Protein AF-A0A8D0A1J1-F1 (afdb_monomer_lite)

Foldseek 3Di:
DDPVCPVVVVVVVCVVVQLDLVSLVVVLVPDDDDPPDPVVSVVVNVVSLCSNQPPDPDAHSVFSVVVSVVLVLDDPVLNVQCVVVVDPGNVSNVVSSVVVVVVVVVVVVVVVVVPDDDDDDDDDDDDDDPPPDPPPRPPPDPDDDDPPDDDDDDDDD

Organism: Sander lucioperca (NCBI:txid283035)

Secondary structure (DSSP, 8-state):
--THHHHHHHHHHHHHTT-SHHHHHHHHHT----SS-HHHHHHHHHHHHHHHHSSSTT--HHHHHHHHHHHHHS-HHHHHHHHHH--SSHHHHHHHHHHHHHHHHHHHHHHHHHT---------------S-TTTTSSSS---SS------------

pLDDT: mean 72.77, std 21.64, range [31.88, 96.12]

Sequence (157 aa):
LDVNNYDALKAAILAHHGHNLQTRAQRFHSRIYDGVPVRPQVAALMCLTRGWLTTRDGLPALDRIVMDRCIRALPADAKRHASQSSPQTVDELVALLENHQVTVELMQSSRIHVQRPSRSDPRGDKTRLIRGMWKHRINTTTRRWGSLGHPHSVDLW

Structure (mmCIF, N/CA/C/O backbone):
data_AF-A0A8D0A1J1-F1
#
_entry.id   AF-A0A8D0A1J1-F1
#
loop_
_atom_site.group_PDB
_atom_site.id
_atom_site.type_symbol
_atom_site.label_atom_id
_atom_site.label_alt_id
_atom_site.label_comp_id
_atom_site.label_asym_id
_atom_site.label_entity_id
_atom_site.label_seq_id
_atom_site.pdbx_PDB_ins_code
_atom_site.Cartn_x
_atom_site.Cartn_y
_atom_site.Cartn_z
_atom_site.occupancy
_atom_site.B_iso_or_equiv
_atom_site.auth_seq_id
_atom_site.auth_comp_id
_atom_site.auth_asym_id
_atom_site.auth_atom_id
_atom_site.pdbx_PDB_model_num
ATOM 1 N N . LEU A 1 1 ? 2.884 35.719 0.598 1.00 47.28 1 LEU A N 1
ATOM 2 C CA . LEU A 1 1 ? 3.159 34.380 0.034 1.00 47.28 1 LEU A CA 1
ATOM 3 C C . LEU A 1 1 ? 4.381 33.856 0.762 1.00 47.28 1 LEU A C 1
ATOM 5 O O . LEU A 1 1 ? 5.478 34.321 0.495 1.00 47.28 1 LEU A O 1
ATOM 9 N N . ASP A 1 2 ? 4.151 33.041 1.787 1.00 51.69 2 ASP A N 1
ATOM 10 C CA . ASP A 1 2 ? 5.201 32.502 2.653 1.00 51.69 2 ASP A CA 1
ATOM 11 C C . ASP A 1 2 ? 5.939 31.363 1.929 1.00 51.69 2 ASP A C 1
ATOM 13 O O . ASP A 1 2 ? 5.304 30.471 1.359 1.00 51.69 2 ASP A O 1
ATOM 17 N N . VAL A 1 3 ? 7.272 31.411 1.936 1.00 55.06 3 VAL A N 1
ATOM 18 C CA . VAL A 1 3 ? 8.169 30.438 1.290 1.00 55.06 3 VAL A CA 1
ATOM 19 C C . VAL A 1 3 ? 7.965 29.032 1.875 1.00 55.06 3 VAL A C 1
ATOM 21 O O . VAL A 1 3 ? 8.096 28.049 1.148 1.00 55.06 3 VAL A O 1
ATOM 24 N N . ASN A 1 4 ? 7.503 28.926 3.128 1.00 59.94 4 ASN A N 1
ATOM 25 C CA . ASN A 1 4 ? 7.169 27.648 3.774 1.00 59.94 4 ASN A CA 1
ATOM 26 C C . ASN A 1 4 ? 5.966 26.920 3.153 1.00 59.94 4 ASN A C 1
ATOM 28 O O . ASN A 1 4 ? 5.796 25.719 3.353 1.00 59.94 4 ASN A O 1
ATOM 32 N N . ASN A 1 5 ? 5.120 27.615 2.387 1.00 74.56 5 ASN A N 1
ATOM 33 C CA . ASN A 1 5 ? 3.938 27.009 1.775 1.00 74.56 5 ASN A CA 1
ATOM 34 C C . ASN A 1 5 ? 4.219 26.432 0.378 1.00 74.56 5 ASN A C 1
ATOM 36 O O . ASN A 1 5 ? 3.381 25.725 -0.182 1.00 74.56 5 ASN A O 1
ATOM 40 N N . TYR A 1 6 ? 5.385 26.727 -0.207 1.00 84.25 6 TYR A N 1
ATOM 41 C CA . TYR A 1 6 ? 5.716 26.264 -1.552 1.00 84.25 6 TYR A CA 1
ATOM 42 C C . TYR A 1 6 ? 5.893 24.744 -1.605 1.00 84.25 6 TYR A C 1
ATOM 44 O O . TYR A 1 6 ? 5.320 24.103 -2.484 1.00 84.25 6 TYR A O 1
ATOM 52 N N . ASP A 1 7 ? 6.613 24.148 -0.652 1.00 79.62 7 ASP A N 1
ATOM 53 C CA . ASP A 1 7 ? 6.840 22.698 -0.634 1.00 79.62 7 ASP A CA 1
ATOM 54 C C . ASP A 1 7 ? 5.555 21.914 -0.357 1.00 79.62 7 ASP A C 1
ATOM 56 O O . ASP A 1 7 ? 5.296 20.902 -1.012 1.00 79.62 7 ASP A O 1
ATOM 60 N N . ALA A 1 8 ? 4.700 22.418 0.538 1.00 77.75 8 ALA A N 1
ATOM 61 C CA . ALA A 1 8 ? 3.385 21.840 0.802 1.00 77.75 8 ALA A CA 1
ATOM 62 C C . ALA A 1 8 ? 2.471 21.919 -0.434 1.00 77.75 8 ALA A C 1
ATOM 64 O O . ALA A 1 8 ? 1.855 20.923 -0.822 1.00 77.75 8 ALA A O 1
ATOM 65 N N . LEU A 1 9 ? 2.433 23.074 -1.106 1.00 84.00 9 LEU A N 1
ATOM 66 C CA . LEU A 1 9 ? 1.668 23.269 -2.338 1.00 84.00 9 LEU A CA 1
ATOM 67 C C . LEU A 1 9 ? 2.193 22.384 -3.474 1.00 84.00 9 LEU A C 1
ATOM 69 O O . LEU A 1 9 ? 1.417 21.726 -4.165 1.00 84.00 9 LEU A O 1
ATOM 73 N N . LYS A 1 10 ? 3.514 22.314 -3.641 1.00 82.75 10 LYS A N 1
ATOM 74 C CA . LYS A 1 10 ? 4.174 21.445 -4.616 1.00 82.75 10 LYS A CA 1
ATOM 75 C C . LYS A 1 10 ? 3.858 19.978 -4.342 1.00 82.75 10 LYS A C 1
ATOM 77 O O . LYS A 1 10 ? 3.516 19.256 -5.276 1.00 82.75 10 LYS A O 1
ATOM 82 N N . ALA A 1 11 ? 3.916 19.536 -3.086 1.00 75.12 11 ALA A N 1
ATOM 83 C CA . ALA A 1 11 ? 3.554 18.177 -2.697 1.00 75.12 11 ALA A CA 1
ATOM 84 C C . ALA A 1 11 ? 2.078 17.873 -2.992 1.00 75.12 11 ALA A C 1
ATOM 86 O O . ALA A 1 11 ? 1.779 16.805 -3.526 1.00 75.12 11 ALA A O 1
ATOM 87 N N . ALA A 1 12 ? 1.168 18.812 -2.722 1.00 77.12 12 ALA A N 1
ATOM 88 C CA . ALA A 1 12 ? -0.256 18.668 -3.019 1.00 77.12 12 ALA A CA 1
ATOM 89 C C . ALA A 1 12 ? -0.536 18.584 -4.532 1.00 77.12 12 ALA A C 1
ATOM 91 O O . ALA A 1 12 ? -1.267 17.697 -4.971 1.00 77.12 12 ALA A O 1
ATOM 92 N N . ILE A 1 13 ? 0.096 19.442 -5.342 1.00 80.31 13 ILE A N 1
ATOM 93 C CA . ILE A 1 13 ? -0.010 19.415 -6.812 1.00 80.31 13 ILE A CA 1
ATOM 94 C C . ILE A 1 13 ? 0.541 18.095 -7.363 1.00 80.31 13 ILE A C 1
ATOM 96 O O . ILE A 1 13 ? -0.110 17.418 -8.158 1.00 80.31 13 ILE A O 1
ATOM 100 N N . LEU A 1 14 ? 1.720 17.675 -6.902 1.00 76.38 14 LEU A N 1
ATOM 101 C CA . LEU A 1 14 ? 2.307 16.393 -7.285 1.00 76.38 14 LEU A CA 1
ATOM 102 C C . LEU A 1 14 ? 1.396 15.224 -6.884 1.00 76.38 14 LEU A C 1
ATOM 104 O O . LEU A 1 14 ? 1.189 14.308 -7.680 1.00 76.38 14 LEU A O 1
ATOM 108 N N . ALA A 1 15 ? 0.808 15.255 -5.688 1.00 73.44 15 ALA A N 1
ATOM 109 C CA . ALA A 1 15 ? -0.132 14.236 -5.239 1.00 73.44 15 ALA A CA 1
ATOM 110 C C . ALA A 1 15 ? -1.397 14.184 -6.109 1.00 73.44 15 ALA A C 1
ATOM 112 O O . ALA A 1 15 ? -1.841 13.078 -6.429 1.00 73.44 15 ALA A O 1
ATOM 113 N N . HIS A 1 16 ? -1.921 15.340 -6.529 1.00 74.44 16 HIS A N 1
ATOM 114 C CA . HIS A 1 16 ? -3.057 15.454 -7.445 1.00 74.44 16 HIS A CA 1
ATOM 115 C C . HIS A 1 16 ? -2.766 14.807 -8.808 1.00 74.44 16 HIS A C 1
ATOM 117 O O . HIS A 1 16 ? -3.595 14.069 -9.332 1.00 74.44 16 HIS A O 1
ATOM 123 N N . HIS A 1 17 ? -1.550 14.974 -9.335 1.00 73.19 17 HIS A N 1
ATOM 124 C CA . HIS A 1 17 ? -1.106 14.335 -10.581 1.00 73.19 17 HIS A CA 1
ATOM 125 C C . HIS A 1 17 ? -0.623 12.880 -10.413 1.00 73.19 17 HIS A C 1
ATOM 127 O O . HIS A 1 17 ? 0.006 12.317 -11.309 1.00 73.19 17 HIS A O 1
ATOM 133 N N . GLY A 1 18 ? -0.893 12.239 -9.271 1.00 63.53 18 GLY A N 1
ATOM 134 C CA . GLY A 1 18 ? -0.524 10.840 -9.050 1.00 63.53 18 GLY A CA 1
ATOM 135 C C . GLY A 1 18 ? 0.971 10.620 -8.792 1.00 63.53 18 GLY A C 1
ATOM 136 O O . GLY A 1 18 ? 1.468 9.503 -8.904 1.00 63.53 18 GLY A O 1
ATOM 137 N N . HIS A 1 19 ? 1.722 11.646 -8.391 1.00 71.44 19 HIS A N 1
ATOM 138 C CA . HIS A 1 19 ? 3.100 11.486 -7.909 1.00 71.44 19 HIS A CA 1
ATOM 139 C C . HIS A 1 19 ? 3.174 11.134 -6.412 1.00 71.44 19 HIS A C 1
ATOM 141 O O . HIS A 1 19 ? 4.226 11.296 -5.789 1.00 71.44 19 HIS A O 1
ATOM 147 N N . ASN A 1 20 ? 2.090 10.601 -5.843 1.00 78.38 20 ASN A N 1
ATOM 148 C CA . ASN A 1 20 ? 2.017 10.124 -4.462 1.00 78.38 20 ASN A CA 1
ATOM 149 C C . ASN A 1 20 ? 2.485 8.659 -4.308 1.00 78.38 20 ASN A C 1
ATOM 151 O O . ASN A 1 20 ? 2.601 7.905 -5.278 1.00 78.38 20 ASN A O 1
ATOM 155 N N . LEU A 1 21 ? 2.750 8.251 -3.062 1.00 79.75 21 LEU A N 1
ATOM 156 C CA . LEU A 1 21 ? 3.258 6.920 -2.705 1.00 79.75 21 LEU A CA 1
ATOM 157 C C . LEU A 1 21 ? 2.360 5.779 -3.216 1.00 79.75 21 LEU A C 1
ATOM 159 O O . LEU A 1 21 ? 2.861 4.788 -3.746 1.00 79.75 21 LEU A O 1
ATOM 163 N N . GLN A 1 22 ? 1.040 5.945 -3.102 1.00 81.25 22 GLN A N 1
ATOM 164 C CA . GLN A 1 22 ? 0.045 4.940 -3.488 1.00 81.25 22 GLN A CA 1
ATOM 165 C C . GLN A 1 22 ? 0.069 4.659 -4.991 1.00 81.25 22 GLN A C 1
ATOM 167 O O . GLN A 1 22 ? 0.020 3.506 -5.416 1.00 81.25 22 GLN A O 1
ATOM 172 N N . THR A 1 23 ? 0.222 5.701 -5.808 1.00 85.69 23 THR A N 1
ATOM 173 C CA . THR A 1 23 ? 0.301 5.555 -7.266 1.00 85.69 23 THR A CA 1
ATOM 174 C C . THR A 1 23 ? 1.570 4.813 -7.683 1.00 85.69 23 THR A C 1
ATOM 176 O O . THR A 1 23 ? 1.542 3.991 -8.597 1.00 85.69 23 THR A O 1
ATOM 179 N N . ARG A 1 24 ? 2.691 5.041 -6.988 1.00 88.81 24 ARG A N 1
ATOM 180 C CA . ARG A 1 24 ? 3.950 4.324 -7.250 1.00 88.81 24 ARG A CA 1
ATOM 181 C C . ARG A 1 24 ? 3.860 2.855 -6.850 1.00 88.81 24 ARG A C 1
ATOM 183 O O . ARG A 1 24 ? 4.253 2.000 -7.639 1.00 88.81 24 ARG A O 1
ATOM 190 N N . ALA A 1 25 ? 3.272 2.571 -5.688 1.00 91.12 25 ALA A N 1
ATOM 191 C CA . ALA A 1 25 ? 2.961 1.208 -5.266 1.00 91.12 25 ALA A CA 1
ATOM 192 C C . ALA A 1 25 ? 2.060 0.510 -6.295 1.00 91.12 25 ALA A C 1
ATOM 194 O O . ALA A 1 25 ? 2.327 -0.616 -6.706 1.00 91.12 25 ALA A O 1
ATOM 195 N N . GLN A 1 26 ? 1.027 1.203 -6.783 1.00 91.31 26 GLN A N 1
ATOM 196 C CA . GLN A 1 26 ? 0.119 0.658 -7.786 1.00 91.31 26 GLN A CA 1
ATOM 197 C C . GLN A 1 26 ? 0.841 0.304 -9.089 1.00 91.31 26 GLN A C 1
ATOM 199 O O . GLN A 1 26 ? 0.613 -0.783 -9.606 1.00 91.31 26 GLN A O 1
ATOM 204 N N . ARG A 1 27 ? 1.738 1.167 -9.587 1.00 91.69 27 ARG A N 1
ATOM 205 C CA . ARG A 1 27 ? 2.542 0.887 -10.792 1.00 91.69 27 ARG A CA 1
ATOM 206 C C . ARG A 1 27 ? 3.444 -0.334 -10.627 1.00 91.69 27 ARG A C 1
ATOM 208 O O . ARG A 1 27 ? 3.617 -1.087 -11.580 1.00 91.69 27 ARG A O 1
ATOM 215 N N . PHE A 1 28 ? 4.021 -0.520 -9.439 1.00 92.94 28 PHE A N 1
ATOM 216 C CA . PHE A 1 28 ? 4.806 -1.711 -9.119 1.00 92.94 28 PHE A CA 1
ATOM 217 C C . PHE A 1 28 ? 3.931 -2.972 -9.168 1.00 92.94 28 PHE A C 1
ATOM 219 O O . PHE A 1 28 ? 4.252 -3.914 -9.887 1.00 92.94 28 PHE A O 1
ATOM 226 N N . HIS A 1 29 ? 2.790 -2.963 -8.474 1.00 92.81 29 HIS A N 1
ATOM 227 C CA . HIS A 1 29 ? 1.888 -4.120 -8.398 1.00 92.81 29 HIS A CA 1
ATOM 228 C C . HIS A 1 29 ? 1.148 -4.424 -9.705 1.00 92.81 29 HIS A C 1
ATOM 230 O O . HIS A 1 29 ? 0.754 -5.564 -9.928 1.00 92.81 29 HIS A O 1
ATOM 236 N N . SER A 1 30 ? 0.952 -3.434 -10.578 1.00 92.88 30 SER A N 1
ATOM 237 C CA . SER A 1 30 ? 0.331 -3.628 -11.892 1.00 92.88 30 SER A CA 1
ATOM 238 C C . SER A 1 30 ? 1.319 -4.074 -12.972 1.00 92.88 30 SER A C 1
ATOM 240 O O . SER A 1 30 ? 0.921 -4.214 -14.127 1.00 92.88 30 SER A O 1
ATOM 242 N N . ARG A 1 31 ? 2.612 -4.234 -12.653 1.00 89.44 31 ARG A N 1
ATOM 243 C CA . ARG A 1 31 ? 3.616 -4.649 -13.636 1.00 89.44 31 ARG A CA 1
ATOM 244 C C . ARG A 1 31 ? 3.402 -6.120 -14.004 1.00 89.44 31 ARG A C 1
ATOM 246 O O . ARG A 1 31 ? 3.424 -6.994 -13.144 1.00 89.44 31 ARG A O 1
ATOM 253 N N . ILE A 1 32 ? 3.249 -6.381 -15.299 1.00 89.19 32 ILE A N 1
ATOM 254 C CA . ILE A 1 32 ? 3.144 -7.722 -15.887 1.00 89.19 32 ILE A CA 1
ATOM 255 C C . ILE A 1 32 ? 4.381 -7.950 -16.769 1.00 89.19 32 ILE A C 1
ATOM 257 O O . ILE A 1 32 ? 4.901 -6.998 -17.354 1.00 89.19 32 ILE A O 1
ATOM 261 N N . TYR A 1 33 ? 4.873 -9.191 -16.831 1.00 85.81 33 TYR A N 1
ATOM 262 C CA . TYR A 1 33 ? 5.953 -9.571 -17.746 1.00 85.81 33 TYR A CA 1
ATOM 263 C C . TYR A 1 33 ? 5.438 -9.561 -19.193 1.00 85.81 33 TYR A C 1
ATOM 265 O O . TYR A 1 33 ? 4.443 -10.214 -19.498 1.00 85.81 33 TYR A O 1
ATOM 273 N N . ASP A 1 34 ? 6.111 -8.828 -20.077 1.00 84.44 34 ASP A N 1
ATOM 274 C CA . ASP A 1 34 ? 5.619 -8.443 -21.412 1.00 84.44 34 ASP A CA 1
ATOM 275 C C . ASP A 1 34 ? 6.390 -9.103 -22.573 1.00 84.44 34 ASP A C 1
ATOM 277 O O . ASP A 1 34 ? 6.356 -8.626 -23.703 1.00 84.44 34 ASP A O 1
ATOM 281 N N . GLY A 1 35 ? 7.097 -10.211 -22.319 1.00 81.38 35 GLY A N 1
ATOM 282 C CA . GLY A 1 35 ? 7.829 -10.966 -23.354 1.00 81.38 35 GLY A CA 1
ATOM 283 C C . GLY A 1 35 ? 9.088 -10.277 -23.912 1.00 81.38 35 GLY A C 1
ATOM 284 O O . GLY A 1 35 ? 9.776 -10.846 -24.753 1.00 81.38 35 GLY A O 1
ATOM 285 N N . VAL A 1 36 ? 9.425 -9.081 -23.420 1.00 83.00 36 VAL A N 1
ATOM 286 C CA . VAL A 1 36 ? 10.662 -8.327 -23.706 1.00 83.00 36 VAL A CA 1
ATOM 287 C C . VAL A 1 36 ? 11.887 -9.065 -23.118 1.00 83.00 36 VAL A C 1
ATOM 289 O O . VAL A 1 36 ? 11.722 -9.899 -22.224 1.00 83.00 36 VAL A O 1
ATOM 292 N N . PRO A 1 37 ? 13.143 -8.791 -23.527 1.00 90.19 37 PRO A N 1
ATOM 293 C CA . PRO A 1 37 ? 14.303 -9.369 -22.851 1.00 90.19 37 PRO A CA 1
ATOM 294 C C . PRO A 1 37 ? 14.286 -9.151 -21.328 1.00 90.19 37 PRO A C 1
ATOM 296 O O . PRO A 1 37 ? 13.906 -8.090 -20.829 1.00 90.19 37 PRO A O 1
ATOM 299 N N . VAL A 1 38 ? 14.739 -10.160 -20.580 1.00 92.00 38 VAL A N 1
ATOM 300 C CA . VAL A 1 38 ? 14.648 -10.213 -19.108 1.00 92.00 38 VAL A CA 1
ATOM 301 C C . VAL A 1 38 ? 15.309 -9.007 -18.431 1.00 92.00 38 VAL A C 1
ATOM 303 O O . VAL A 1 38 ? 14.769 -8.456 -17.473 1.00 92.00 38 VAL A O 1
ATOM 306 N N . ARG A 1 39 ? 16.469 -8.563 -18.929 1.00 94.38 39 ARG A N 1
ATOM 307 C CA . ARG A 1 39 ? 17.263 -7.493 -18.302 1.00 94.38 39 ARG A CA 1
ATOM 308 C C . ARG A 1 39 ? 16.510 -6.146 -18.238 1.00 94.38 39 ARG A C 1
ATOM 310 O O . ARG A 1 39 ? 16.406 -5.612 -17.134 1.00 94.38 39 ARG A O 1
ATOM 317 N N . PRO A 1 40 ? 15.945 -5.608 -19.339 1.00 91.81 40 PRO A N 1
ATOM 318 C CA . PRO A 1 40 ? 15.061 -4.440 -19.294 1.00 91.81 40 PRO A CA 1
ATOM 319 C C . PRO A 1 40 ? 13.883 -4.575 -18.325 1.00 91.81 40 PRO A C 1
ATOM 321 O O . PRO A 1 40 ? 13.574 -3.628 -17.604 1.00 91.81 40 PRO A O 1
ATOM 324 N N . GLN A 1 41 ? 13.251 -5.749 -18.263 1.00 90.69 41 GLN A N 1
ATOM 325 C CA . GLN A 1 41 ? 12.105 -5.967 -17.379 1.00 90.69 41 GLN A CA 1
ATOM 326 C C . GLN A 1 41 ? 12.498 -5.883 -15.899 1.00 90.69 41 GLN A C 1
ATOM 328 O O . GLN A 1 41 ? 11.840 -5.197 -15.114 1.00 90.69 41 GLN A O 1
ATOM 333 N N . VAL A 1 42 ? 13.610 -6.520 -15.525 1.00 93.12 42 VAL A N 1
ATOM 334 C CA . VAL A 1 42 ? 14.150 -6.453 -14.160 1.00 93.1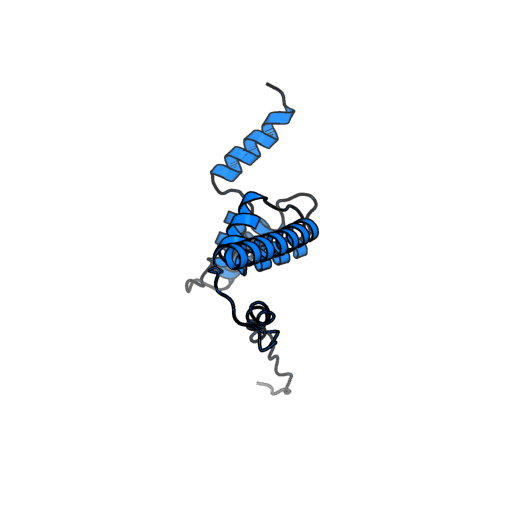2 42 VAL A CA 1
ATOM 335 C C . VAL A 1 42 ? 14.596 -5.028 -13.817 1.00 93.12 42 VAL A C 1
ATOM 337 O O . VAL A 1 42 ? 14.304 -4.544 -12.724 1.00 93.12 42 VAL A O 1
ATOM 340 N N . ALA A 1 43 ? 15.241 -4.319 -14.749 1.00 93.00 43 ALA A N 1
ATOM 341 C CA . ALA A 1 43 ? 15.647 -2.927 -14.549 1.00 93.00 43 ALA A CA 1
ATOM 342 C C . ALA A 1 43 ? 14.440 -1.996 -14.322 1.00 93.00 43 ALA A C 1
ATOM 344 O O . ALA A 1 43 ? 14.460 -1.162 -13.412 1.00 93.00 43 ALA A O 1
ATOM 345 N N . ALA A 1 44 ? 13.362 -2.173 -15.092 1.00 91.94 44 ALA A N 1
ATOM 346 C CA . ALA A 1 44 ? 12.117 -1.434 -14.905 1.00 91.94 44 ALA A CA 1
ATOM 347 C C . ALA A 1 44 ? 11.486 -1.724 -13.534 1.00 91.94 44 ALA A C 1
ATOM 349 O O . ALA A 1 44 ? 11.086 -0.793 -12.832 1.00 91.94 44 ALA A O 1
ATOM 350 N N . LEU A 1 45 ? 11.455 -2.994 -13.113 1.00 92.00 45 LEU A N 1
ATOM 351 C CA . LEU A 1 45 ? 10.947 -3.384 -11.797 1.00 92.00 45 LEU A CA 1
ATOM 352 C C . LEU A 1 45 ? 11.758 -2.735 -10.667 1.00 92.00 45 LEU A C 1
ATOM 354 O O . LEU A 1 45 ? 11.181 -2.146 -9.756 1.00 92.00 45 LEU A O 1
ATOM 358 N N . MET A 1 46 ? 13.091 -2.757 -10.760 1.00 93.50 46 MET A N 1
ATOM 359 C CA . MET A 1 46 ? 13.970 -2.080 -9.801 1.00 93.50 46 MET A CA 1
ATOM 360 C C . MET A 1 46 ? 13.698 -0.575 -9.717 1.00 93.50 46 MET A C 1
ATOM 362 O O . MET A 1 46 ? 13.699 -0.012 -8.621 1.00 93.50 46 MET A O 1
ATOM 366 N N . CYS A 1 47 ? 13.471 0.083 -10.856 1.00 91.56 47 CYS A N 1
ATOM 367 C CA . CYS A 1 47 ? 13.161 1.509 -10.903 1.00 91.56 47 CYS A CA 1
ATOM 368 C C . CYS A 1 47 ? 11.839 1.819 -10.183 1.00 91.56 47 CYS A C 1
ATOM 370 O O . CYS A 1 47 ? 11.793 2.717 -9.339 1.00 91.56 47 CYS A O 1
ATOM 372 N N . LEU A 1 48 ? 10.791 1.030 -10.444 1.00 91.88 48 LEU A N 1
ATOM 373 C CA . LEU A 1 48 ? 9.495 1.165 -9.775 1.00 91.88 48 LEU A CA 1
ATOM 374 C C . LEU A 1 48 ? 9.615 0.963 -8.259 1.00 91.88 48 LEU A C 1
ATOM 376 O O . LEU A 1 48 ? 9.115 1.787 -7.492 1.00 91.88 48 LEU A O 1
ATOM 380 N N . THR A 1 49 ? 10.334 -0.075 -7.821 1.00 92.50 49 THR A N 1
ATOM 381 C CA . THR A 1 49 ? 10.554 -0.360 -6.396 1.00 92.50 49 THR A CA 1
ATOM 382 C C . THR A 1 49 ? 11.296 0.775 -5.697 1.00 92.50 49 THR A C 1
ATOM 384 O O . THR A 1 49 ? 10.870 1.219 -4.633 1.00 92.50 49 THR A O 1
ATOM 387 N N . ARG A 1 50 ? 12.373 1.302 -6.296 1.00 90.62 50 ARG A N 1
ATOM 388 C CA . ARG A 1 50 ? 13.113 2.453 -5.745 1.00 90.62 50 ARG A CA 1
ATOM 389 C C . ARG A 1 50 ? 12.226 3.694 -5.662 1.00 90.62 50 ARG A C 1
ATOM 391 O O . ARG A 1 50 ? 12.156 4.342 -4.622 1.00 90.62 50 ARG A O 1
ATOM 398 N N . GLY A 1 51 ? 11.486 3.990 -6.730 1.00 87.00 51 GLY A N 1
ATOM 399 C CA . GLY A 1 51 ? 10.557 5.118 -6.760 1.00 87.00 51 GLY A CA 1
ATOM 400 C C . GLY A 1 51 ? 9.472 5.030 -5.685 1.00 87.00 51 GLY A C 1
ATOM 401 O O . GLY A 1 51 ? 9.051 6.061 -5.165 1.00 87.00 51 GLY A O 1
ATOM 402 N N . TRP A 1 52 ? 9.032 3.824 -5.334 1.00 89.25 52 TRP A N 1
ATOM 403 C CA . TRP A 1 52 ? 8.060 3.585 -4.270 1.00 89.25 52 TRP A CA 1
ATOM 404 C C . TRP A 1 52 ? 8.685 3.670 -2.864 1.00 89.25 52 TRP A C 1
ATOM 406 O O . TRP A 1 52 ? 8.161 4.366 -1.992 1.00 89.25 52 TRP A O 1
ATOM 416 N N . LEU A 1 53 ? 9.817 3.006 -2.627 1.00 88.75 53 LEU A N 1
ATOM 417 C CA . LEU A 1 53 ? 10.354 2.818 -1.275 1.00 88.75 53 LEU A CA 1
ATOM 418 C C . LEU A 1 53 ? 11.277 3.946 -0.787 1.00 88.75 53 LEU A C 1
ATOM 420 O O . LEU A 1 53 ? 11.486 4.051 0.417 1.00 88.75 53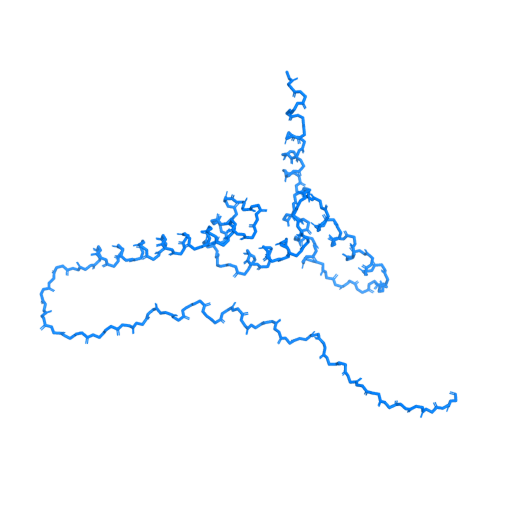 LEU A O 1
ATOM 424 N N . THR A 1 54 ? 11.795 4.814 -1.662 1.00 80.44 54 THR A N 1
ATOM 425 C CA . THR A 1 54 ? 12.820 5.813 -1.281 1.00 80.44 54 THR A CA 1
ATOM 426 C C . THR A 1 54 ? 12.262 7.217 -0.985 1.00 80.44 54 THR A C 1
ATOM 428 O O . THR A 1 54 ? 12.928 8.026 -0.361 1.00 80.44 54 THR A O 1
ATOM 431 N N . THR A 1 55 ? 11.024 7.547 -1.368 1.00 65.69 55 THR A N 1
ATOM 432 C CA . THR A 1 55 ? 10.577 8.960 -1.467 1.00 65.69 55 THR A CA 1
ATOM 433 C C . THR A 1 55 ? 9.845 9.559 -0.274 1.00 65.69 55 THR A C 1
ATOM 435 O O . THR A 1 55 ? 8.930 10.355 -0.452 1.00 65.69 55 THR A O 1
ATOM 438 N N . ARG A 1 56 ? 10.209 9.176 0.946 1.00 60.62 56 ARG A N 1
ATOM 439 C CA . ARG A 1 56 ? 9.682 9.859 2.134 1.00 60.62 56 ARG A CA 1
ATOM 440 C C . ARG A 1 56 ? 10.762 9.857 3.194 1.00 60.62 56 ARG A C 1
ATOM 442 O O . ARG A 1 56 ? 11.252 8.780 3.525 1.00 60.62 56 ARG A O 1
ATOM 449 N N . ASP A 1 57 ? 11.143 11.025 3.675 1.00 62.50 57 ASP A N 1
ATOM 450 C CA . ASP A 1 57 ? 12.115 11.120 4.752 1.00 62.50 57 ASP A CA 1
ATOM 451 C C . ASP A 1 57 ? 11.541 10.425 5.993 1.00 62.50 57 ASP A C 1
ATOM 453 O O . ASP A 1 57 ? 10.394 10.651 6.382 1.00 62.50 57 ASP A O 1
ATOM 457 N N . GLY A 1 58 ? 12.309 9.494 6.556 1.00 66.75 58 GLY A N 1
ATOM 458 C CA . GLY A 1 58 ? 12.057 8.922 7.879 1.00 66.75 58 GLY A CA 1
ATOM 459 C C . GLY A 1 58 ? 11.324 7.581 7.954 1.00 66.75 58 GLY A C 1
ATOM 460 O O . GLY A 1 58 ? 11.569 6.867 8.917 1.00 66.75 58 GLY A O 1
ATOM 461 N N . LEU A 1 59 ? 10.488 7.178 6.982 1.00 72.62 59 LEU A N 1
ATOM 462 C CA . LEU A 1 59 ? 9.789 5.882 7.091 1.00 72.62 59 LEU A CA 1
ATOM 463 C C . LEU A 1 59 ? 10.594 4.741 6.439 1.00 72.62 59 LEU A C 1
ATOM 465 O O . LEU A 1 59 ? 10.780 4.790 5.209 1.00 72.62 59 LEU A O 1
ATOM 469 N N . PRO A 1 60 ? 11.020 3.711 7.204 1.00 85.56 60 PRO A N 1
ATOM 470 C CA . PRO A 1 60 ? 11.744 2.557 6.681 1.00 85.56 60 PRO A CA 1
ATOM 471 C C . PRO A 1 60 ? 11.007 1.878 5.524 1.00 85.56 60 PRO A C 1
ATOM 473 O O . PRO A 1 60 ? 9.776 1.848 5.460 1.00 85.56 60 PRO A O 1
ATOM 476 N N . ALA A 1 61 ? 11.760 1.284 4.597 1.00 88.25 61 ALA A N 1
ATOM 477 C CA . ALA A 1 61 ? 11.178 0.549 3.474 1.00 88.25 61 ALA A CA 1
ATOM 478 C C . ALA A 1 61 ? 10.271 -0.607 3.941 1.00 88.25 61 ALA A C 1
ATOM 480 O O . ALA A 1 61 ? 9.245 -0.869 3.314 1.00 88.25 61 ALA A O 1
ATOM 481 N N . LEU A 1 62 ? 10.629 -1.258 5.055 1.00 90.38 62 LEU A N 1
ATOM 482 C CA . LEU A 1 62 ? 9.854 -2.339 5.662 1.00 90.38 62 LEU A CA 1
ATOM 483 C C . LEU A 1 62 ? 8.445 -1.874 6.044 1.00 90.38 62 LEU A C 1
ATOM 485 O O . LEU A 1 62 ? 7.466 -2.474 5.608 1.00 90.38 62 LEU A O 1
ATOM 489 N N . ASP A 1 63 ? 8.342 -0.768 6.773 1.00 90.25 63 ASP A N 1
ATOM 490 C CA . ASP A 1 63 ? 7.073 -0.202 7.230 1.00 90.25 63 ASP A CA 1
ATOM 491 C C . ASP A 1 63 ? 6.148 0.118 6.058 1.00 90.25 63 ASP A C 1
ATOM 493 O O . ASP A 1 63 ? 4.963 -0.201 6.089 1.00 90.25 63 ASP A O 1
ATOM 497 N N . ARG A 1 64 ? 6.688 0.657 4.958 1.00 88.12 64 ARG A N 1
ATOM 498 C CA . ARG A 1 64 ? 5.899 0.921 3.741 1.00 88.12 64 ARG A CA 1
ATOM 499 C C . ARG A 1 64 ? 5.331 -0.348 3.130 1.00 88.12 64 ARG A C 1
ATOM 501 O O . ARG A 1 64 ? 4.180 -0.346 2.697 1.00 88.12 64 ARG A O 1
ATOM 508 N N . ILE A 1 65 ? 6.135 -1.409 3.071 1.00 91.94 65 ILE A N 1
ATOM 509 C CA . ILE A 1 65 ? 5.706 -2.708 2.549 1.00 91.94 65 ILE A CA 1
ATOM 510 C C . ILE A 1 65 ? 4.609 -3.283 3.446 1.00 91.94 65 ILE A C 1
ATOM 512 O O . ILE A 1 65 ? 3.585 -3.736 2.936 1.00 91.94 65 ILE A O 1
ATOM 516 N N . VAL A 1 66 ? 4.800 -3.235 4.768 1.00 92.00 66 VAL A N 1
ATOM 517 C CA . VAL A 1 66 ? 3.825 -3.720 5.753 1.00 92.00 66 VAL A CA 1
ATOM 518 C C . VAL A 1 66 ? 2.516 -2.947 5.629 1.00 92.00 66 VAL A C 1
ATOM 520 O O . VAL A 1 66 ? 1.466 -3.558 5.447 1.00 92.00 66 VAL A O 1
ATOM 523 N N . MET A 1 67 ? 2.563 -1.615 5.639 1.00 91.38 67 MET A N 1
ATOM 524 C CA . MET A 1 67 ? 1.372 -0.772 5.525 1.00 91.38 67 MET A CA 1
ATOM 525 C C . MET A 1 67 ? 0.637 -0.983 4.197 1.00 91.38 67 MET A C 1
ATOM 527 O O . MET A 1 67 ? -0.576 -1.188 4.207 1.00 91.38 67 MET A O 1
ATOM 531 N N . ASP A 1 68 ? 1.340 -0.989 3.057 1.00 91.62 68 ASP A N 1
ATOM 532 C CA . ASP A 1 68 ? 0.730 -1.243 1.741 1.00 91.62 68 ASP A CA 1
ATOM 533 C C . ASP A 1 68 ? 0.071 -2.627 1.694 1.00 91.62 68 ASP A C 1
ATOM 535 O O . ASP A 1 68 ? -1.086 -2.757 1.280 1.00 91.62 68 ASP A O 1
ATOM 539 N N . ARG A 1 69 ? 0.769 -3.660 2.182 1.00 93.06 69 ARG A N 1
ATOM 540 C CA . ARG A 1 69 ? 0.241 -5.023 2.217 1.00 93.06 69 ARG A CA 1
ATOM 541 C C . ARG A 1 69 ? -1.002 -5.122 3.097 1.00 93.06 69 ARG A C 1
ATOM 543 O O . ARG A 1 69 ? -1.993 -5.705 2.650 1.00 93.06 69 ARG A O 1
ATOM 550 N N . CYS A 1 70 ? -0.958 -4.552 4.301 1.00 93.19 70 CYS A N 1
ATOM 551 C CA . CYS A 1 70 ? -2.084 -4.512 5.227 1.00 93.19 70 CYS A CA 1
ATOM 552 C C . CYS A 1 70 ? -3.282 -3.818 4.580 1.00 93.19 70 CYS A C 1
ATOM 554 O O . CYS A 1 70 ? -4.329 -4.442 4.423 1.00 93.19 70 CYS A O 1
ATOM 556 N N . ILE A 1 71 ? -3.114 -2.579 4.104 1.00 92.19 71 ILE A N 1
ATOM 557 C CA . ILE A 1 71 ? -4.197 -1.782 3.512 1.00 92.19 71 ILE A CA 1
ATOM 558 C C . ILE A 1 71 ? -4.825 -2.493 2.308 1.00 92.19 71 ILE A C 1
ATOM 560 O O . ILE A 1 71 ? -6.050 -2.535 2.188 1.00 92.19 71 ILE A O 1
ATOM 564 N N . ARG A 1 72 ? -4.026 -3.101 1.420 1.00 90.56 72 ARG 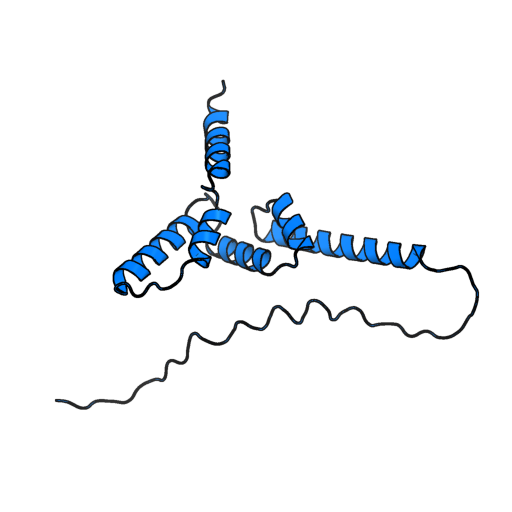A N 1
ATOM 565 C CA . ARG A 1 72 ? -4.553 -3.837 0.255 1.00 90.56 72 ARG A CA 1
ATOM 566 C C . ARG A 1 72 ? -5.399 -5.046 0.649 1.00 90.56 72 ARG A C 1
ATOM 568 O O . ARG A 1 72 ? -6.375 -5.330 -0.051 1.00 90.56 72 ARG A O 1
ATOM 575 N N . ALA A 1 73 ? -5.040 -5.723 1.741 1.00 92.62 73 ALA A N 1
ATOM 576 C CA . ALA A 1 73 ? -5.728 -6.908 2.249 1.00 92.62 73 ALA A CA 1
ATOM 577 C C . ALA A 1 73 ? -7.022 -6.595 3.024 1.00 92.62 73 ALA A C 1
ATOM 579 O O . ALA A 1 73 ? -7.846 -7.496 3.196 1.00 92.62 73 ALA A O 1
ATOM 580 N N . LEU A 1 74 ? -7.223 -5.344 3.458 1.00 92.56 74 LEU A N 1
ATOM 581 C CA . LEU A 1 74 ? -8.416 -4.939 4.202 1.00 92.56 74 LEU A CA 1
ATOM 582 C C . LEU A 1 74 ? -9.710 -5.092 3.381 1.00 92.56 74 LEU A C 1
ATOM 584 O O . LEU A 1 74 ? -9.704 -4.875 2.158 1.00 92.56 74 LEU A O 1
ATOM 588 N N . PRO A 1 75 ? -10.840 -5.391 4.051 1.00 92.06 75 PRO A N 1
ATOM 589 C CA . PRO A 1 75 ? -12.164 -5.243 3.457 1.00 92.06 75 PRO A CA 1
ATOM 590 C C . PRO A 1 75 ? -12.458 -3.776 3.101 1.00 92.06 75 PRO A C 1
ATOM 592 O O . PRO A 1 75 ? -11.751 -2.856 3.514 1.00 92.06 75 PRO A O 1
ATOM 595 N N . ALA A 1 76 ? -13.465 -3.559 2.252 1.00 90.38 76 ALA A N 1
ATOM 596 C CA . ALA A 1 76 ? -13.702 -2.268 1.603 1.00 90.38 76 ALA A CA 1
ATOM 597 C C . ALA A 1 76 ? -13.984 -1.119 2.590 1.00 90.38 76 ALA A C 1
ATOM 599 O O . ALA A 1 76 ? -13.523 0.001 2.373 1.00 90.38 76 ALA A O 1
ATOM 600 N N . ASP A 1 77 ? -14.700 -1.403 3.674 1.00 90.69 77 ASP A N 1
ATOM 601 C CA . ASP A 1 77 ? -15.016 -0.474 4.759 1.00 90.69 77 ASP A CA 1
ATOM 602 C C . ASP A 1 77 ? -13.758 -0.018 5.511 1.00 90.69 77 ASP A C 1
ATOM 604 O O . ASP A 1 77 ? -13.456 1.178 5.542 1.00 90.69 77 ASP A O 1
ATOM 608 N N . ALA A 1 78 ? -12.964 -0.965 6.013 1.00 89.88 78 ALA A N 1
ATOM 609 C CA . ALA A 1 78 ? -11.719 -0.684 6.720 1.00 89.88 78 ALA A CA 1
ATOM 610 C C . ALA A 1 78 ? -10.682 -0.021 5.799 1.00 89.88 78 ALA A C 1
ATOM 612 O O . ALA A 1 78 ? -9.965 0.892 6.205 1.00 89.88 78 ALA A O 1
ATOM 613 N N . LYS A 1 79 ? -10.635 -0.419 4.521 1.00 91.25 79 LYS A N 1
ATOM 614 C CA . LYS A 1 79 ? -9.781 0.207 3.503 1.00 91.25 79 LYS A CA 1
ATOM 615 C C . LYS A 1 79 ? -10.156 1.668 3.271 1.00 91.25 79 LYS A C 1
ATOM 617 O O . LYS A 1 79 ? -9.264 2.512 3.173 1.00 91.25 79 LYS A O 1
ATOM 622 N N . ARG A 1 80 ? -11.454 1.984 3.199 1.00 89.88 80 ARG A N 1
ATOM 623 C CA . ARG A 1 80 ? -11.939 3.365 3.067 1.00 89.88 80 ARG A CA 1
ATOM 624 C C . ARG A 1 80 ? -11.567 4.186 4.297 1.00 89.88 80 ARG A C 1
ATOM 626 O O . ARG A 1 80 ? -11.043 5.283 4.133 1.00 89.88 80 ARG A O 1
ATOM 633 N N . HIS A 1 81 ? -11.761 3.631 5.492 1.00 89.38 81 HIS A N 1
ATOM 634 C CA . HIS A 1 81 ? -11.382 4.282 6.745 1.00 89.38 81 HIS A CA 1
ATOM 635 C C . HIS A 1 81 ? -9.875 4.583 6.801 1.00 89.38 81 HIS A C 1
ATOM 637 O O . HIS A 1 81 ? -9.478 5.725 7.017 1.00 89.38 81 HIS A O 1
ATOM 643 N N . ALA A 1 82 ? -9.021 3.593 6.521 1.00 89.06 82 ALA A N 1
ATOM 644 C CA . ALA A 1 82 ? -7.568 3.774 6.485 1.00 89.06 82 ALA A CA 1
ATOM 645 C C . ALA A 1 82 ? -7.128 4.815 5.439 1.00 89.06 82 ALA A C 1
ATOM 647 O O . ALA A 1 82 ? -6.225 5.611 5.691 1.00 89.06 82 ALA A O 1
ATOM 648 N N . SER A 1 83 ? -7.789 4.847 4.277 1.00 85.38 83 SER A N 1
ATOM 649 C CA . SER A 1 83 ? -7.487 5.817 3.215 1.00 85.38 83 SER A CA 1
ATOM 650 C C . SER A 1 83 ? -7.832 7.252 3.624 1.00 85.38 83 SER A C 1
ATOM 652 O O . SER A 1 83 ? -7.101 8.178 3.284 1.00 85.38 83 SER A O 1
ATOM 654 N N . GLN A 1 84 ? -8.927 7.444 4.365 1.00 86.00 84 GLN A N 1
ATOM 655 C CA . GLN A 1 84 ? -9.365 8.761 4.836 1.00 86.00 84 GLN A CA 1
ATOM 656 C C . GLN A 1 84 ? -8.438 9.335 5.907 1.00 86.00 84 GLN A C 1
ATOM 658 O O . GLN A 1 84 ? -8.135 10.523 5.865 1.00 86.00 84 GLN A O 1
ATOM 663 N N . SER A 1 85 ? -7.962 8.509 6.838 1.00 87.00 85 SER A N 1
ATOM 664 C CA . SER A 1 85 ? -7.066 8.974 7.902 1.00 87.00 85 SER A CA 1
ATOM 665 C C . SER A 1 85 ? -5.605 9.079 7.465 1.00 87.00 85 SER A C 1
ATOM 667 O O . SER A 1 85 ? -4.850 9.800 8.102 1.00 87.00 85 SER A O 1
ATOM 669 N N . SER A 1 86 ? -5.205 8.374 6.397 1.00 84.94 86 SER A N 1
ATOM 670 C CA . SER A 1 86 ? -3.841 8.400 5.849 1.00 84.94 86 SER A CA 1
ATOM 671 C C . SER A 1 86 ? -2.755 8.213 6.926 1.00 84.94 86 SER A C 1
ATOM 673 O O . SER A 1 86 ? -1.966 9.131 7.151 1.00 84.94 86 SER A O 1
ATOM 675 N N . PRO A 1 87 ? -2.684 7.044 7.595 1.00 88.94 87 PRO A N 1
ATOM 676 C CA . PRO A 1 87 ? -1.685 6.799 8.632 1.00 88.94 87 PRO A CA 1
ATOM 677 C C . PRO A 1 87 ? -0.270 6.924 8.068 1.00 88.94 87 PRO A C 1
ATOM 679 O O . PRO A 1 87 ? 0.004 6.537 6.926 1.00 88.94 87 PRO A O 1
ATOM 682 N N . GLN A 1 88 ? 0.627 7.482 8.871 1.00 85.88 88 GLN A N 1
ATOM 683 C CA . GLN A 1 88 ? 1.997 7.787 8.493 1.00 85.88 88 GLN A CA 1
ATOM 684 C C . GLN A 1 88 ? 3.009 6.774 9.039 1.00 85.88 88 GLN A C 1
ATOM 686 O 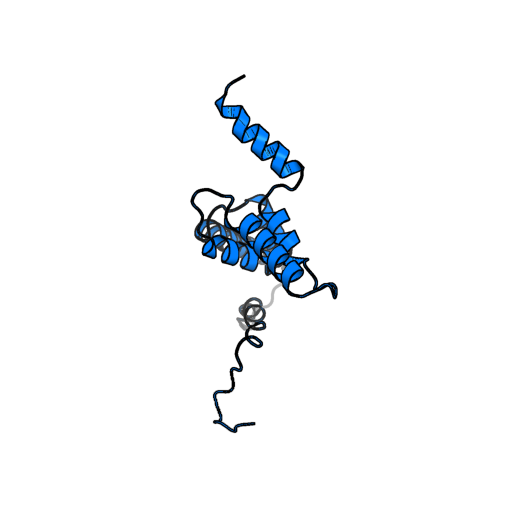O . GLN A 1 88 ? 4.125 6.743 8.512 1.00 85.88 88 GLN A O 1
ATOM 691 N N . THR A 1 89 ? 2.621 5.954 10.022 1.00 88.81 89 THR A N 1
ATOM 692 C CA . THR A 1 89 ? 3.425 4.887 10.643 1.00 88.81 89 THR A CA 1
ATOM 693 C C . THR A 1 89 ? 2.633 3.577 10.757 1.00 88.81 89 THR A C 1
ATOM 695 O O . THR A 1 89 ? 1.408 3.555 10.594 1.00 88.81 89 THR A O 1
ATOM 698 N N . VAL A 1 90 ? 3.329 2.466 11.028 1.00 91.38 90 VAL A N 1
ATOM 699 C CA . VAL A 1 90 ? 2.685 1.161 11.260 1.00 91.38 90 VAL A CA 1
ATOM 700 C C . VAL A 1 90 ? 1.805 1.207 12.507 1.00 91.38 90 VAL A C 1
ATOM 702 O O . VAL A 1 90 ? 0.664 0.758 12.444 1.00 91.38 90 VAL A O 1
ATOM 705 N N . ASP A 1 91 ? 2.290 1.796 13.599 1.00 94.00 91 ASP A N 1
ATOM 706 C CA . ASP A 1 91 ? 1.545 1.885 14.859 1.00 94.00 91 ASP A CA 1
ATOM 707 C C . ASP A 1 91 ? 0.270 2.723 14.715 1.00 94.00 91 ASP A C 1
ATOM 709 O O . ASP A 1 91 ? -0.792 2.325 15.191 1.00 94.00 91 ASP A O 1
ATOM 713 N N . GLU A 1 92 ? 0.331 3.837 13.976 1.00 93.69 92 GLU A N 1
ATOM 714 C CA . GLU A 1 92 ? -0.860 4.629 13.647 1.00 93.69 92 GLU A CA 1
ATOM 715 C C . GLU A 1 92 ? -1.883 3.818 12.848 1.00 93.69 92 GLU A C 1
ATOM 717 O O . GLU A 1 92 ? -3.085 3.914 13.099 1.00 93.69 92 GLU A O 1
ATOM 722 N N . LEU A 1 93 ? -1.425 3.007 11.887 1.00 94.25 93 LEU A N 1
ATOM 723 C CA . LEU A 1 93 ? -2.310 2.127 11.127 1.00 94.25 93 LEU A CA 1
ATOM 724 C C . L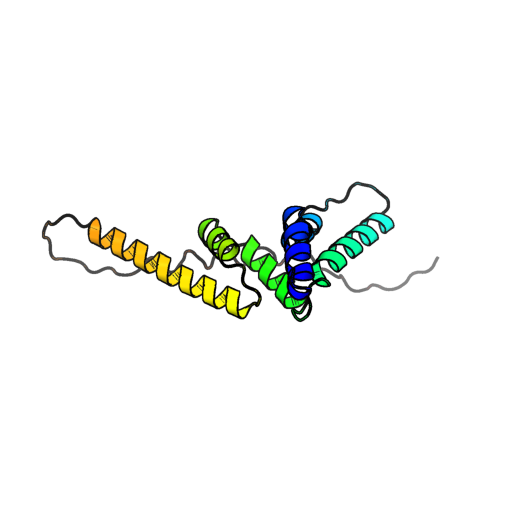EU A 1 93 ? -2.943 1.061 12.032 1.00 94.25 93 LEU A C 1
ATOM 726 O O . LEU A 1 93 ? -4.135 0.801 11.895 1.00 94.25 93 LEU A O 1
ATOM 730 N N . VAL A 1 94 ? -2.177 0.459 12.944 1.00 95.50 94 VAL A N 1
ATOM 731 C CA . VAL A 1 94 ? -2.688 -0.539 13.897 1.00 95.50 94 VAL A CA 1
ATOM 732 C C . VAL A 1 94 ? -3.758 0.081 14.791 1.00 95.50 94 VAL A C 1
ATOM 734 O O . VAL A 1 94 ? -4.894 -0.391 14.778 1.00 95.50 94 VAL A O 1
ATOM 737 N N . ALA A 1 95 ? -3.440 1.184 15.472 1.00 96.12 95 ALA A N 1
ATOM 738 C CA . ALA A 1 95 ? -4.371 1.864 16.369 1.00 96.12 95 ALA A CA 1
ATOM 739 C C . ALA A 1 95 ? -5.660 2.288 15.646 1.00 96.12 95 ALA A C 1
ATOM 741 O O . ALA A 1 95 ? -6.766 2.145 16.168 1.00 96.12 95 ALA A O 1
ATOM 742 N N . LEU A 1 96 ? -5.540 2.772 14.407 1.00 96.00 96 LEU A N 1
ATOM 743 C CA . LEU A 1 96 ? -6.684 3.117 13.569 1.00 96.00 96 LEU A CA 1
ATOM 744 C C . LEU A 1 96 ? -7.587 1.909 13.301 1.00 96.00 96 LEU A C 1
ATOM 746 O O . LEU A 1 96 ? -8.810 2.027 13.397 1.00 96.00 96 LEU A O 1
ATOM 750 N N . LEU A 1 97 ? -7.006 0.764 12.943 1.00 94.12 97 LEU A N 1
ATOM 751 C CA . LEU A 1 97 ? -7.770 -0.438 12.613 1.00 94.12 97 LEU A CA 1
ATOM 752 C C . LEU A 1 97 ? -8.427 -1.060 13.847 1.00 94.12 97 LEU A C 1
ATOM 754 O O . LEU A 1 97 ? -9.575 -1.493 13.758 1.00 94.12 97 LEU A O 1
ATOM 758 N N . GLU A 1 98 ? -7.748 -1.050 14.992 1.00 95.44 98 GLU A N 1
ATOM 759 C CA . GLU A 1 98 ? -8.311 -1.502 16.268 1.00 95.44 98 GLU A CA 1
ATOM 760 C C . GLU A 1 98 ? -9.500 -0.629 16.691 1.00 95.44 98 GLU A C 1
ATOM 762 O O . GLU A 1 98 ? -10.578 -1.143 17.000 1.00 95.44 98 GLU A O 1
ATOM 767 N N . ASN A 1 99 ? -9.362 0.697 16.601 1.00 94.50 99 ASN A N 1
ATOM 768 C CA . ASN A 1 99 ? -10.456 1.630 16.885 1.00 94.50 99 ASN A CA 1
ATOM 769 C C . ASN A 1 99 ? -11.644 1.438 1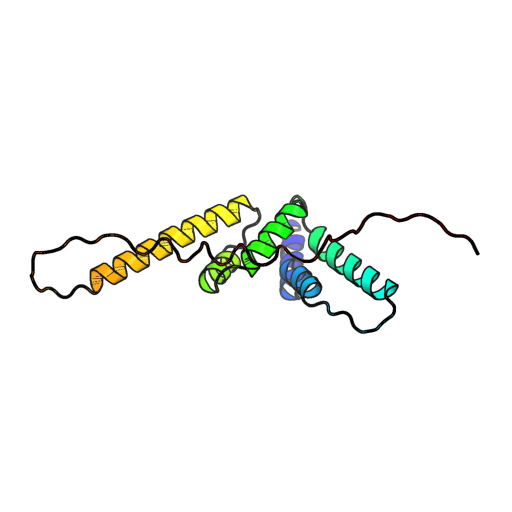5.932 1.00 94.50 99 ASN A C 1
ATOM 771 O O . ASN A 1 99 ? -12.809 1.475 16.349 1.00 94.50 99 ASN A O 1
ATOM 775 N N . HIS A 1 100 ? -11.367 1.205 14.647 1.00 92.12 100 HIS A N 1
ATOM 776 C CA . HIS A 1 100 ? -12.406 0.911 13.666 1.00 92.12 100 HIS A CA 1
ATOM 777 C C . HIS A 1 100 ? -13.151 -0.385 14.011 1.00 92.12 100 HIS A C 1
ATOM 779 O O . HIS A 1 100 ? -14.381 -0.410 13.953 1.00 92.12 100 HIS A O 1
ATOM 785 N N . GLN A 1 101 ? -12.435 -1.432 14.432 1.00 90.50 101 GLN A N 1
ATOM 786 C CA . GLN A 1 101 ? -13.037 -2.697 14.848 1.00 90.50 101 GLN A CA 1
ATOM 787 C C . GLN A 1 101 ? -14.009 -2.499 16.019 1.00 90.50 101 GLN A C 1
ATOM 789 O O . GLN A 1 101 ? -15.160 -2.925 15.929 1.00 90.50 101 GLN A O 1
ATOM 794 N N . VAL A 1 102 ? -13.586 -1.799 17.076 1.00 93.88 102 VAL A N 1
ATOM 795 C CA . VAL A 1 102 ? -14.445 -1.505 18.238 1.00 93.88 102 VAL A CA 1
ATOM 796 C C . VAL A 1 102 ? -15.691 -0.723 17.817 1.00 93.88 102 VAL A C 1
ATOM 798 O O . VAL A 1 102 ? -16.805 -1.034 18.241 1.00 93.88 102 VAL A O 1
ATOM 801 N N . THR A 1 103 ? -15.527 0.263 16.933 1.00 91.06 103 THR A N 1
ATOM 802 C CA . THR A 1 103 ? -16.644 1.070 16.421 1.00 91.06 103 THR A CA 1
ATOM 803 C C . THR A 1 103 ? -17.654 0.210 15.660 1.00 91.06 103 THR A C 1
ATOM 805 O O . THR A 1 103 ? -18.861 0.321 15.878 1.00 91.06 103 THR A O 1
ATOM 808 N N . VAL A 1 104 ? -17.175 -0.681 14.789 1.00 89.50 104 VAL A N 1
ATOM 809 C CA . VAL A 1 104 ? -18.029 -1.596 14.023 1.00 89.50 104 VAL A CA 1
ATOM 810 C C . VAL A 1 104 ? -18.774 -2.561 14.950 1.00 89.50 104 VAL A C 1
ATOM 812 O O . VAL A 1 104 ? -19.982 -2.746 14.784 1.00 89.50 104 VAL A O 1
ATOM 815 N N . GLU A 1 105 ? -18.099 -3.132 15.950 1.00 89.88 105 GLU A N 1
ATOM 816 C CA . GLU A 1 105 ? -18.710 -4.025 16.945 1.00 89.88 105 GLU A CA 1
ATOM 817 C C . GLU A 1 105 ? -19.802 -3.317 17.766 1.00 89.88 105 GLU A C 1
ATOM 819 O O . GLU A 1 105 ? -20.886 -3.875 17.983 1.00 89.88 105 GLU A O 1
ATOM 824 N N . LEU A 1 106 ? -19.566 -2.062 18.161 1.00 90.81 106 LEU A N 1
ATOM 825 C CA . LEU A 1 106 ? -20.550 -1.254 18.879 1.00 90.81 106 LEU A CA 1
ATOM 826 C C . LEU A 1 106 ? -21.785 -0.979 18.012 1.00 90.81 106 LEU A C 1
ATOM 828 O O . LEU A 1 106 ? -22.912 -1.213 18.448 1.00 90.81 106 LEU A O 1
ATOM 832 N N . MET A 1 107 ? -21.590 -0.554 16.760 1.00 88.06 107 MET A N 1
ATOM 833 C CA . MET A 1 107 ? -22.696 -0.281 15.835 1.00 88.06 107 MET A CA 1
ATOM 834 C C . MET A 1 107 ? -23.532 -1.532 15.535 1.00 88.06 107 MET A C 1
ATOM 836 O O . MET A 1 107 ? -24.755 -1.445 15.399 1.00 88.06 107 MET A O 1
ATOM 840 N N . GLN A 1 108 ? -22.895 -2.700 15.439 1.00 84.38 108 GLN A N 1
ATOM 841 C CA . GLN A 1 108 ? -23.591 -3.976 15.262 1.00 84.38 108 GLN A CA 1
ATOM 842 C C . GLN A 1 108 ? -24.401 -4.351 16.509 1.00 84.38 108 GLN A C 1
ATOM 844 O O . GLN A 1 108 ? -25.562 -4.742 16.387 1.00 84.38 108 GLN A O 1
ATOM 849 N N . SER A 1 109 ? -23.837 -4.152 17.701 1.00 78.62 109 SER A N 1
ATOM 850 C CA . SER A 1 109 ? -24.516 -4.413 18.976 1.00 78.62 109 SER A CA 1
ATOM 851 C C . SER A 1 109 ? -25.739 -3.510 19.173 1.00 78.62 109 SER A C 1
ATOM 853 O O . SER A 1 109 ? -26.814 -3.988 19.541 1.00 78.62 109 SER A O 1
ATOM 855 N N . SER A 1 110 ? -25.631 -2.220 18.841 1.00 71.88 110 SER A N 1
ATOM 856 C CA . SER A 1 110 ? -26.764 -1.286 18.874 1.00 71.88 110 SER A CA 1
ATOM 857 C C . SER A 1 110 ? -27.850 -1.652 17.859 1.00 71.88 110 SER A C 1
ATOM 859 O O . SER A 1 110 ? -29.036 -1.555 18.167 1.00 71.88 110 SER A O 1
ATOM 861 N N . ARG A 1 111 ? -27.473 -2.128 16.665 1.00 70.25 111 ARG A N 1
ATOM 862 C CA . ARG A 1 111 ? -28.436 -2.572 15.644 1.00 70.25 111 ARG A CA 1
ATOM 863 C C . ARG A 1 111 ? -29.232 -3.799 16.103 1.00 70.25 111 ARG A C 1
ATOM 865 O O . ARG A 1 111 ? -30.435 -3.853 15.865 1.00 70.25 111 ARG A O 1
ATOM 872 N N . ILE A 1 112 ? -28.589 -4.739 16.799 1.00 65.62 112 ILE A N 1
ATOM 873 C CA . ILE A 1 112 ? -29.261 -5.899 17.407 1.00 65.62 112 ILE A CA 1
ATOM 874 C C . ILE A 1 112 ? -30.207 -5.447 18.529 1.00 65.62 112 ILE A C 1
ATOM 876 O O . ILE A 1 112 ? -31.327 -5.947 18.626 1.00 65.62 112 ILE A O 1
ATOM 880 N N . HIS A 1 113 ? -29.797 -4.473 19.349 1.00 56.00 113 HIS A N 1
ATOM 881 C CA . HIS A 1 113 ? -30.630 -3.990 20.449 1.00 56.00 113 HIS A CA 1
ATOM 882 C C . HIS A 1 113 ? -31.910 -3.285 19.966 1.00 56.00 113 HIS A C 1
ATOM 884 O O . HIS A 1 113 ? -32.972 -3.503 20.549 1.00 56.00 113 HIS A O 1
ATOM 890 N N . VAL A 1 114 ? -31.834 -2.504 18.882 1.00 58.88 114 VAL A N 1
ATOM 891 C CA . VAL A 1 114 ? -32.983 -1.782 18.301 1.00 58.88 114 VAL A CA 1
ATOM 892 C C . VAL A 1 114 ? -33.959 -2.718 17.570 1.00 58.88 114 VAL A C 1
ATOM 894 O O . VAL A 1 114 ? -35.141 -2.408 17.463 1.00 58.88 114 VAL A O 1
ATOM 897 N N . GLN A 1 115 ? -33.505 -3.883 17.095 1.00 51.72 115 GLN A N 1
ATOM 898 C CA . GLN A 1 115 ? -34.341 -4.834 16.348 1.00 51.72 115 GLN A CA 1
ATOM 899 C C . GLN A 1 115 ? -35.067 -5.873 17.210 1.00 51.72 115 GLN A C 1
ATOM 901 O O . GLN A 1 115 ? -35.813 -6.676 16.656 1.00 51.72 115 GLN A O 1
ATOM 906 N N . ARG A 1 116 ? -34.894 -5.888 18.538 1.00 40.16 116 ARG A N 1
ATOM 907 C CA . ARG A 1 116 ? -35.634 -6.809 19.414 1.00 40.16 116 ARG A CA 1
ATOM 908 C C . ARG A 1 116 ? -37.093 -6.334 19.526 1.00 40.16 116 ARG A C 1
ATOM 910 O O . ARG A 1 116 ? -37.328 -5.331 20.202 1.00 40.16 116 ARG A O 1
ATOM 917 N N . PRO A 1 117 ? -38.092 -7.022 18.931 1.00 42.84 117 PRO A N 1
ATOM 918 C CA . PRO A 1 117 ? -39.478 -6.704 19.219 1.00 42.84 117 PRO A CA 1
ATOM 919 C C . PRO A 1 117 ? -39.729 -7.071 20.680 1.00 42.84 117 PRO A C 1
ATOM 921 O O . PRO A 1 117 ? -39.321 -8.137 21.151 1.00 42.84 117 PRO A O 1
ATOM 924 N N . SER A 1 118 ? -40.403 -6.186 21.404 1.00 48.41 118 SER A N 1
ATOM 925 C CA . SER A 1 118 ? -41.029 -6.542 22.669 1.00 48.41 118 SER A CA 1
ATOM 926 C C . SER A 1 118 ? -41.975 -7.720 22.427 1.00 48.41 118 SER A C 1
ATOM 928 O O . SER A 1 118 ? -43.029 -7.550 21.818 1.00 48.41 118 SER A O 1
ATOM 930 N N . ARG A 1 119 ? -41.582 -8.919 22.865 1.00 44.00 119 ARG A N 1
ATOM 931 C CA . ARG A 1 119 ? -42.488 -9.935 23.404 1.00 44.00 119 ARG A CA 1
ATOM 932 C C . ARG A 1 119 ? -41.702 -10.998 24.170 1.00 44.00 119 ARG A C 1
ATOM 934 O O . ARG A 1 119 ? -40.692 -11.526 23.721 1.00 44.00 119 ARG A O 1
ATOM 941 N N . SER A 1 120 ? -42.185 -11.197 25.382 1.00 48.78 120 SER A N 1
ATOM 942 C CA . SER A 1 120 ? -41.818 -12.141 26.431 1.00 48.78 120 SER A CA 1
ATOM 943 C C . SER A 1 120 ? -41.671 -13.596 25.975 1.00 48.78 120 SER A C 1
ATOM 945 O O . SER A 1 120 ? -42.620 -14.126 25.405 1.00 48.78 120 SER A O 1
ATOM 947 N N . ASP A 1 121 ? -40.564 -14.246 26.353 1.00 42.56 121 ASP A N 1
ATOM 948 C CA . ASP A 1 121 ? -40.543 -15.652 26.803 1.00 42.56 121 ASP A CA 1
ATOM 949 C C . ASP A 1 121 ? -39.215 -15.960 27.546 1.00 42.56 121 ASP A C 1
ATOM 951 O O . ASP A 1 121 ? -38.152 -15.569 27.044 1.00 42.56 121 ASP A O 1
ATOM 955 N N . PRO A 1 122 ? -39.202 -16.597 28.738 1.00 53.41 122 PRO A N 1
ATOM 956 C CA . PRO A 1 122 ? -37.981 -16.926 29.458 1.00 53.41 122 PRO A CA 1
ATOM 957 C C . PRO A 1 122 ? -37.638 -18.408 29.276 1.00 53.41 122 PRO A C 1
ATOM 959 O O . PRO A 1 122 ? -38.234 -19.259 29.930 1.00 53.41 122 PRO A O 1
ATOM 962 N N . ARG A 1 123 ? -36.635 -18.729 28.449 1.00 38.47 123 ARG A N 1
ATOM 963 C CA . ARG A 1 123 ? -35.794 -19.936 28.599 1.00 38.47 123 ARG A CA 1
ATOM 964 C C . ARG A 1 123 ? -34.703 -19.995 27.534 1.00 38.47 123 ARG A C 1
ATOM 966 O O . ARG A 1 123 ? -34.985 -19.905 26.347 1.00 38.47 123 ARG A O 1
ATOM 973 N N . GLY A 1 124 ? -33.484 -20.286 27.982 1.00 34.78 124 GLY A N 1
ATOM 974 C CA . GLY A 1 124 ? -32.482 -20.959 27.155 1.00 34.78 124 GLY A CA 1
ATOM 975 C C . GLY A 1 124 ? -31.330 -20.089 26.675 1.00 34.78 124 GLY A C 1
ATOM 976 O O . GLY A 1 124 ? -31.269 -19.698 25.516 1.00 34.78 124 GLY A O 1
ATOM 977 N N . ASP A 1 125 ? -30.378 -19.875 27.575 1.00 47.34 125 ASP A N 1
ATOM 978 C CA . ASP A 1 125 ? -28.985 -19.549 27.282 1.00 47.34 125 ASP A CA 1
ATOM 979 C C . ASP A 1 125 ? -28.380 -20.520 26.249 1.00 47.34 125 ASP A C 1
ATOM 981 O O . ASP A 1 125 ? -28.371 -21.726 26.495 1.00 47.34 125 ASP A O 1
ATOM 985 N N . LYS A 1 126 ? -27.857 -19.991 25.130 1.00 40.38 126 LYS A N 1
ATOM 986 C CA . LYS A 1 126 ? -26.667 -20.511 24.429 1.00 40.38 126 LYS A CA 1
ATOM 987 C C . LYS A 1 126 ? -25.905 -19.358 23.781 1.00 40.38 126 LYS A C 1
ATOM 989 O O . LYS A 1 126 ? -26.182 -18.913 22.669 1.00 40.38 126 LYS A O 1
ATOM 994 N N . THR A 1 127 ? -24.923 -18.880 24.526 1.00 44.50 127 THR A N 1
ATOM 995 C CA . THR A 1 127 ? -23.839 -18.016 24.066 1.00 44.50 127 THR A CA 1
ATOM 996 C C . THR A 1 127 ? -22.997 -18.622 22.929 1.00 44.50 127 THR A C 1
ATOM 998 O O . THR A 1 127 ? -22.888 -19.835 22.772 1.00 44.50 127 THR A O 1
ATOM 1001 N N . ARG A 1 128 ? -22.296 -17.702 22.240 1.00 46.47 128 ARG A N 1
ATOM 1002 C CA . ARG A 1 128 ? -21.126 -17.856 21.348 1.00 46.47 128 ARG A CA 1
ATOM 1003 C C . ARG A 1 128 ? -21.395 -18.347 19.936 1.00 46.47 128 ARG A C 1
ATOM 1005 O O . ARG A 1 128 ? -21.455 -19.544 19.726 1.00 46.47 128 ARG A O 1
ATOM 1012 N N . LEU A 1 129 ? -21.305 -17.434 18.962 1.00 43.84 129 LEU A N 1
ATOM 1013 C CA . LEU A 1 129 ? -20.739 -17.763 17.646 1.00 43.84 129 LEU A CA 1
ATOM 1014 C C . LEU A 1 129 ? -20.367 -16.534 16.787 1.00 43.84 129 LEU A C 1
ATOM 1016 O O . LEU A 1 129 ? -20.697 -16.500 15.617 1.00 43.84 129 LEU A O 1
ATOM 1020 N N . ILE A 1 130 ? -19.627 -15.534 17.289 1.00 46.19 130 ILE A N 1
ATOM 1021 C CA . ILE A 1 130 ? -18.948 -14.575 16.383 1.00 46.19 130 ILE A CA 1
ATOM 1022 C C . ILE A 1 130 ? -17.549 -14.241 16.917 1.00 46.19 130 ILE A C 1
ATOM 1024 O O . ILE A 1 130 ? -17.303 -13.202 17.511 1.00 46.19 130 ILE A O 1
ATOM 1028 N N . ARG A 1 131 ? -16.608 -15.175 16.743 1.00 40.81 131 ARG A N 1
ATOM 1029 C CA . ARG A 1 131 ? -15.155 -14.926 16.899 1.00 40.81 131 ARG A CA 1
ATOM 1030 C C . ARG A 1 131 ? -14.345 -15.447 15.696 1.00 40.81 131 ARG A C 1
ATOM 1032 O O . ARG A 1 131 ? -13.121 -15.447 15.711 1.00 40.81 131 ARG A O 1
ATOM 1039 N N . GLY A 1 132 ? -15.014 -15.922 14.641 1.00 39.16 132 GLY A N 1
ATOM 1040 C CA . GLY A 1 132 ? -14.365 -16.678 13.562 1.00 39.16 132 GLY A CA 1
ATOM 1041 C C . GLY A 1 132 ? -13.972 -15.886 12.312 1.00 39.16 132 GLY A C 1
ATOM 1042 O O . GLY A 1 132 ? -13.173 -16.376 11.521 1.00 39.16 132 GLY A O 1
ATOM 1043 N N . MET A 1 133 ? -14.501 -14.678 12.096 1.00 44.50 133 MET A N 1
ATOM 1044 C CA . MET A 1 133 ? -14.589 -14.153 10.723 1.00 44.50 133 MET A CA 1
ATOM 1045 C C . MET A 1 133 ? -13.349 -13.406 10.200 1.00 44.50 133 MET A C 1
ATOM 1047 O O . MET A 1 133 ? -13.312 -13.052 9.028 1.00 44.50 133 MET A O 1
ATOM 1051 N N . TRP A 1 134 ? -12.304 -13.237 11.018 1.00 45.75 134 TRP A N 1
ATOM 1052 C CA . TRP A 1 134 ? -11.069 -12.544 10.609 1.00 45.75 134 TRP A CA 1
ATOM 1053 C C . TRP A 1 134 ? -9.813 -13.431 10.603 1.00 45.75 134 TRP A C 1
ATOM 1055 O O . TRP A 1 134 ? -8.773 -13.021 10.094 1.00 45.75 134 TRP A O 1
ATOM 1065 N N . LYS A 1 135 ? -9.891 -14.683 11.083 1.00 45.59 135 LYS A N 1
ATOM 1066 C CA . LYS A 1 135 ? -8.722 -15.587 11.124 1.00 45.59 135 LYS A CA 1
ATOM 1067 C C . LYS A 1 135 ? -8.448 -16.346 9.819 1.00 45.59 135 LYS A C 1
ATOM 1069 O O . LYS A 1 135 ? -7.362 -16.895 9.666 1.00 45.59 135 LYS A O 1
ATOM 1074 N N . HIS A 1 136 ? -9.374 -16.357 8.857 1.00 37.91 136 HIS A N 1
ATOM 1075 C CA . HIS A 1 136 ? -9.243 -17.187 7.649 1.00 37.91 136 HIS A CA 1
ATOM 1076 C C . HIS A 1 136 ? -8.696 -16.492 6.399 1.00 37.91 136 HIS A C 1
ATOM 1078 O O . HIS A 1 136 ? -8.595 -17.129 5.354 1.00 37.91 136 HIS A O 1
ATOM 1084 N N . ARG A 1 137 ? -8.269 -15.227 6.483 1.00 42.56 137 ARG A N 1
ATOM 1085 C CA . ARG A 1 137 ? -7.751 -14.508 5.305 1.00 42.56 137 ARG A CA 1
ATOM 1086 C C . ARG A 1 137 ? -6.398 -13.832 5.512 1.00 42.56 137 ARG A C 1
ATOM 1088 O O . ARG A 1 137 ? -6.117 -12.823 4.882 1.00 42.56 137 ARG A O 1
ATOM 1095 N N . ILE A 1 138 ? -5.556 -14.390 6.379 1.00 48.03 138 ILE A N 1
ATOM 1096 C CA . ILE A 1 138 ? -4.154 -13.951 6.527 1.00 48.03 138 ILE A CA 1
ATOM 1097 C C . ILE A 1 138 ? -3.166 -15.081 6.153 1.00 48.03 138 ILE A C 1
ATOM 1099 O O . ILE A 1 138 ? -1.995 -14.818 5.916 1.00 48.03 138 ILE A O 1
ATOM 1103 N N . ASN A 1 139 ? -3.641 -16.321 5.949 1.00 35.62 139 ASN A N 1
ATOM 1104 C CA . ASN A 1 139 ? -2.800 -17.497 5.667 1.00 35.62 139 ASN A CA 1
ATOM 1105 C C . ASN A 1 139 ? -3.101 -18.185 4.322 1.00 35.62 139 ASN A C 1
ATOM 1107 O O . ASN A 1 139 ? -3.378 -19.377 4.292 1.00 35.62 139 ASN A O 1
ATOM 1111 N N . THR A 1 140 ? -3.002 -17.477 3.192 1.00 42.41 140 THR A N 1
ATOM 1112 C CA . THR A 1 140 ? -2.863 -18.128 1.866 1.00 42.41 140 THR A CA 1
ATOM 1113 C C . THR A 1 140 ? -2.017 -17.299 0.896 1.00 42.41 140 THR A C 1
ATOM 1115 O O . THR A 1 140 ? -2.463 -16.956 -0.196 1.00 42.41 140 THR A O 1
ATOM 1118 N N . THR A 1 141 ? -0.786 -16.932 1.260 1.00 40.22 141 THR A N 1
ATOM 1119 C CA . THR A 1 141 ? 0.252 -16.637 0.245 1.00 40.22 141 THR A CA 1
ATOM 1120 C C . THR A 1 141 ? 1.658 -16.927 0.775 1.00 40.22 141 THR A C 1
ATOM 1122 O O . THR A 1 141 ? 2.589 -16.163 0.560 1.00 40.22 141 THR A O 1
ATOM 1125 N N . THR A 1 142 ? 1.826 -18.063 1.452 1.00 43.22 142 THR A N 1
ATOM 1126 C CA . THR A 1 142 ? 3.156 -18.623 1.729 1.00 43.22 142 THR A CA 1
ATOM 1127 C C . THR A 1 142 ? 3.238 -19.983 1.062 1.00 43.22 142 THR A C 1
ATOM 1129 O O . THR A 1 142 ? 3.016 -21.007 1.694 1.00 43.22 142 THR A O 1
ATOM 1132 N N . ARG A 1 143 ? 3.461 -19.978 -0.252 1.00 43.94 143 ARG A N 1
ATOM 1133 C CA . ARG A 1 143 ? 4.036 -21.083 -1.035 1.00 43.94 143 ARG A CA 1
ATOM 1134 C C . ARG A 1 143 ? 4.169 -20.585 -2.467 1.00 43.94 143 ARG A C 1
ATOM 1136 O O . ARG A 1 143 ? 3.191 -20.603 -3.202 1.00 43.94 143 ARG A O 1
ATOM 1143 N N . ARG A 1 144 ? 5.357 -20.078 -2.808 1.00 41.88 144 ARG A N 1
ATOM 1144 C CA . ARG A 1 144 ? 6.099 -20.367 -4.053 1.00 41.88 144 ARG A CA 1
ATOM 1145 C C . ARG A 1 144 ? 7.255 -19.380 -4.240 1.00 41.88 144 ARG A C 1
ATOM 1147 O O . ARG A 1 144 ? 7.311 -18.690 -5.242 1.00 41.88 144 ARG A O 1
ATOM 1154 N N . TRP A 1 145 ? 8.180 -19.334 -3.288 1.00 38.53 145 TRP A N 1
ATOM 1155 C CA . TRP A 1 145 ? 9.566 -18.928 -3.535 1.00 38.53 145 TRP A CA 1
ATOM 1156 C C . TRP A 1 145 ? 10.419 -19.742 -2.561 1.00 38.53 145 TRP A C 1
ATOM 1158 O O . TRP A 1 145 ? 10.263 -19.591 -1.354 1.00 38.53 145 TRP A O 1
ATOM 1168 N N . GLY A 1 146 ? 11.223 -20.673 -3.082 1.00 36.78 146 GLY A N 1
ATOM 1169 C CA . GLY A 1 146 ? 12.131 -21.501 -2.280 1.00 36.78 146 GLY A CA 1
ATOM 1170 C C . GLY A 1 146 ? 11.830 -23.004 -2.264 1.00 36.78 146 GLY A C 1
ATOM 1171 O O . GLY A 1 146 ? 11.605 -23.573 -1.205 1.00 36.78 146 GLY A O 1
ATOM 1172 N N . SER A 1 147 ? 11.904 -23.666 -3.420 1.00 33.34 147 SER A N 1
ATOM 1173 C CA . SER A 1 147 ? 12.470 -25.023 -3.464 1.00 33.34 147 SER A CA 1
ATOM 1174 C C . SER A 1 147 ? 13.761 -24.944 -4.266 1.00 33.34 147 SER A C 1
ATOM 1176 O O . SER A 1 147 ? 13.789 -25.199 -5.465 1.00 33.34 147 SER A O 1
ATOM 1178 N N . LEU A 1 148 ? 14.817 -24.503 -3.582 1.00 34.91 148 LEU A N 1
ATOM 1179 C CA . LEU A 1 148 ? 16.192 -24.822 -3.940 1.00 34.91 148 LEU A CA 1
ATOM 1180 C C . LEU A 1 148 ? 16.390 -26.308 -3.620 1.00 34.91 148 LEU A C 1
ATOM 1182 O O . LEU A 1 148 ? 16.490 -26.678 -2.452 1.00 34.91 148 LEU A O 1
ATOM 1186 N N . GLY A 1 149 ? 16.402 -27.149 -4.652 1.00 32.16 149 GLY A N 1
ATOM 1187 C CA . GLY A 1 149 ? 17.047 -28.456 -4.582 1.00 32.16 149 GLY A CA 1
ATOM 1188 C C . GLY A 1 149 ? 18.560 -28.248 -4.633 1.00 32.16 149 GLY A C 1
ATOM 1189 O O . GLY A 1 149 ? 19.059 -27.568 -5.526 1.00 32.16 149 GLY A O 1
ATOM 1190 N N . HIS A 1 150 ? 19.251 -28.760 -3.621 1.00 32.56 150 HIS A N 1
ATOM 1191 C CA . HIS A 1 150 ? 20.710 -28.782 -3.469 1.00 32.56 150 HIS A CA 1
ATOM 1192 C C . HIS A 1 150 ? 21.330 -29.982 -4.252 1.00 32.56 150 HIS A C 1
ATOM 1194 O O . HIS A 1 150 ? 20.588 -30.709 -4.908 1.00 32.56 150 HIS A O 1
ATOM 1200 N N . PRO A 1 151 ? 22.668 -30.162 -4.265 1.00 45.09 151 PRO A N 1
ATOM 1201 C CA . PRO A 1 151 ? 23.471 -30.415 -5.463 1.00 45.09 151 PRO A CA 1
ATOM 1202 C C . PRO A 1 151 ? 23.742 -31.896 -5.769 1.00 45.09 151 PRO A C 1
ATOM 1204 O O . PRO A 1 151 ? 23.879 -32.710 -4.861 1.00 45.09 151 PRO A O 1
ATOM 1207 N N . HIS A 1 152 ? 23.990 -32.195 -7.045 1.00 32.41 152 HIS A N 1
ATOM 1208 C CA . HIS A 1 152 ? 24.871 -33.276 -7.511 1.00 32.41 152 HIS A CA 1
ATOM 1209 C C . HIS A 1 152 ? 25.757 -32.660 -8.604 1.00 32.41 152 HIS A C 1
ATOM 1211 O O . HIS A 1 152 ? 25.250 -32.061 -9.544 1.00 32.41 152 HIS A O 1
ATOM 1217 N N . SER A 1 153 ? 27.029 -32.413 -8.291 1.00 31.88 153 SER A N 1
ATOM 1218 C CA . SER A 1 153 ? 28.165 -33.299 -8.583 1.00 31.88 153 SER A CA 1
ATOM 1219 C C . SER A 1 153 ? 28.352 -33.518 -10.086 1.00 31.88 153 SER A C 1
ATOM 1221 O O . SER A 1 153 ? 27.551 -34.199 -10.709 1.00 31.88 153 SER A O 1
ATOM 1223 N N . VAL A 1 154 ? 29.398 -32.850 -10.586 1.00 36.66 154 VAL A N 1
ATOM 1224 C CA . VAL A 1 154 ? 30.254 -33.117 -11.753 1.00 36.66 154 VAL A CA 1
ATOM 1225 C C . VAL A 1 154 ? 29.773 -34.135 -12.791 1.00 36.66 154 VAL A C 1
ATOM 1227 O O . VAL A 1 154 ? 29.529 -35.285 -12.464 1.00 36.66 154 VAL A O 1
ATOM 1230 N N . ASP A 1 155 ? 29.810 -33.731 -14.061 1.00 31.92 155 ASP A N 1
ATOM 1231 C CA . ASP A 1 155 ? 30.721 -34.379 -15.006 1.00 31.92 155 ASP A CA 1
ATOM 1232 C C . ASP A 1 155 ? 31.098 -33.439 -16.157 1.00 31.92 155 ASP A C 1
ATOM 1234 O O . ASP A 1 155 ? 30.315 -32.609 -16.619 1.00 31.92 155 ASP A O 1
ATOM 1238 N N . LEU A 1 156 ? 32.374 -33.556 -16.520 1.00 36.41 156 LEU A N 1
ATOM 1239 C CA . LEU A 1 156 ? 33.063 -32.935 -17.643 1.00 36.41 156 LEU A CA 1
ATOM 1240 C C . LEU A 1 156 ? 32.391 -33.304 -18.972 1.00 36.41 156 LEU A C 1
ATOM 1242 O O . LEU A 1 156 ? 31.958 -34.441 -19.116 1.00 36.41 156 LEU A O 1
ATOM 1246 N N . TRP A 1 157 ? 32.331 -32.349 -19.905 1.00 42.28 157 TRP A N 1
ATOM 1247 C CA . TRP A 1 157 ? 32.838 -32.363 -21.293 1.00 42.28 157 TRP A CA 1
ATOM 1248 C C . TRP A 1 157 ? 32.300 -31.127 -22.026 1.00 42.28 157 TRP A C 1
ATOM 1250 O O . TRP A 1 157 ? 31.071 -30.894 -21.988 1.00 42.28 157 TRP A O 1
#

Radius of gyration: 24.43 Å; chains: 1; bounding box: 76×69×53 Å